Protein AF-A0ABD6EI85-F1 (afdb_monomer)

Mean predicted aligned error: 10.09 Å

Sequence (103 aa):
MILDGLRVPFNAIDITLRGNEKERDFMRENAINGRSNGVPLPPQFFIDKEYLGNYMDFDDAVEDNQLPEFLRLIPPSSSEKSDENTSTANTTDQVRFRICFPS

Nearest PDB structures (foldseek):
  1wry-assembly1_A  TM=8.166E-01  e=2.503E-03  Homo sapiens

Radius of gyration: 15.1 Å; Cα contacts (8 Å, |Δi|>4): 116; chains: 1; bounding box: 41×34×38 Å

InterPro domains:
  IPR006993 SH3-binding, glutamic acid-rich protein [PF04908] (1-73)
  IPR036249 Thioredoxin-like superfamily [SSF52833] (2-72)
  IPR051033 SH3 domain-binding glutamic acid-rich protein [PTHR12232] (2-90)

Organism: NCBI:txid75299

Structure (mmCIF, N/CA/C/O backbone):
data_AF-A0ABD6EI85-F1
#
_entry.id   AF-A0ABD6EI85-F1
#
loop_
_atom_site.group_PDB
_atom_site.id
_atom_site.type_symbol
_atom_site.label_atom_id
_atom_site.label_alt_id
_atom_site.label_comp_id
_atom_site.label_asym_id
_atom_site.label_entity_id
_atom_site.label_seq_id
_atom_site.pdbx_PDB_ins_code
_atom_site.Cartn_x
_atom_site.Cartn_y
_atom_site.Cartn_z
_atom_site.occupancy
_atom_site.B_iso_or_equiv
_atom_site.auth_seq_id
_atom_site.auth_comp_id
_atom_site.auth_asym_id
_atom_site.auth_atom_id
_atom_site.pdbx_PDB_model_num
ATOM 1 N N . MET A 1 1 ? -5.073 -13.283 6.731 1.00 64.25 1 MET A N 1
ATOM 2 C CA . MET A 1 1 ? -4.131 -12.160 6.961 1.00 64.25 1 MET A CA 1
ATOM 3 C C . MET A 1 1 ? -4.671 -11.275 8.079 1.00 64.25 1 MET A C 1
ATOM 5 O O . MET A 1 1 ? -5.866 -11.324 8.335 1.00 64.25 1 MET A O 1
ATOM 9 N N . ILE A 1 2 ? -3.830 -10.473 8.747 1.00 73.19 2 ILE A N 1
ATOM 10 C CA . ILE A 1 2 ? -4.262 -9.551 9.825 1.00 73.19 2 ILE A CA 1
ATOM 11 C C . ILE A 1 2 ? -5.410 -8.634 9.354 1.00 73.19 2 ILE A C 1
ATOM 13 O O . ILE A 1 2 ? -6.355 -8.369 10.094 1.00 73.19 2 ILE A O 1
ATOM 17 N N . LEU A 1 3 ? -5.385 -8.243 8.079 1.00 75.88 3 LEU A N 1
ATOM 18 C CA . LEU A 1 3 ? -6.403 -7.409 7.438 1.00 75.88 3 LEU A CA 1
ATOM 19 C C . LEU A 1 3 ? -7.790 -8.061 7.339 1.00 75.88 3 LEU A C 1
ATOM 21 O O . LEU A 1 3 ? -8.792 -7.361 7.484 1.00 75.88 3 LEU A O 1
ATOM 25 N N . ASP A 1 4 ? -7.863 -9.387 7.172 1.00 75.19 4 ASP A N 1
ATOM 26 C CA . ASP A 1 4 ? -9.142 -10.116 7.185 1.00 75.19 4 ASP A CA 1
ATOM 27 C C . ASP A 1 4 ? -9.822 -9.995 8.556 1.00 75.19 4 ASP A C 1
ATOM 29 O O . ASP A 1 4 ? -11.042 -9.862 8.648 1.00 75.19 4 ASP A O 1
ATOM 33 N N . GLY A 1 5 ? -9.023 -9.989 9.631 1.00 75.75 5 GLY A N 1
ATOM 34 C CA . GLY A 1 5 ? -9.504 -9.801 11.000 1.00 75.75 5 GLY A CA 1
ATOM 35 C C . GLY A 1 5 ? -10.070 -8.401 11.244 1.00 75.75 5 GLY A C 1
ATOM 36 O O . GLY A 1 5 ? -11.052 -8.255 11.969 1.00 75.75 5 GLY A O 1
ATOM 37 N N . LEU A 1 6 ? -9.509 -7.386 10.580 1.00 72.19 6 LEU A N 1
ATOM 38 C CA . LEU A 1 6 ? -9.984 -6.002 10.645 1.00 72.19 6 LEU A CA 1
ATOM 39 C C . LEU A 1 6 ? -11.187 -5.718 9.730 1.00 72.19 6 LEU A C 1
ATOM 41 O O . LEU A 1 6 ? -11.720 -4.611 9.760 1.00 72.19 6 LEU A O 1
ATOM 45 N N . ARG A 1 7 ? -11.633 -6.697 8.925 1.00 75.50 7 ARG A N 1
ATOM 46 C CA . ARG A 1 7 ? -12.680 -6.532 7.896 1.00 75.50 7 ARG A CA 1
ATOM 47 C C . ARG A 1 7 ? -12.384 -5.394 6.913 1.00 75.50 7 ARG A C 1
ATOM 49 O O . ARG A 1 7 ? -13.297 -4.734 6.418 1.00 75.50 7 ARG A O 1
ATOM 56 N N . VAL A 1 8 ? -11.105 -5.173 6.631 1.00 76.12 8 VAL A N 1
ATOM 57 C CA . VAL A 1 8 ? -10.657 -4.140 5.698 1.00 76.12 8 VAL A CA 1
ATOM 58 C C . VAL A 1 8 ? -10.566 -4.767 4.312 1.00 76.12 8 VAL A C 1
ATOM 60 O O . VAL A 1 8 ? -9.817 -5.728 4.148 1.00 76.12 8 VAL A O 1
ATOM 63 N N . PRO A 1 9 ? -11.296 -4.267 3.303 1.00 80.50 9 PRO A N 1
ATOM 64 C CA . PRO A 1 9 ? -11.165 -4.778 1.948 1.00 80.50 9 PRO A CA 1
ATOM 65 C C . PRO A 1 9 ? -9.800 -4.376 1.377 1.00 80.50 9 PRO A C 1
ATOM 67 O O . PRO A 1 9 ? -9.519 -3.188 1.211 1.00 80.50 9 PRO A O 1
ATOM 70 N N . PHE A 1 10 ? -8.964 -5.361 1.041 1.00 83.06 10 PHE A N 1
ATOM 71 C CA . PHE A 1 10 ? -7.656 -5.151 0.416 1.00 83.06 10 PHE A CA 1
ATOM 72 C C . PHE A 1 10 ? -7.490 -5.983 -0.853 1.00 83.06 10 PHE A C 1
ATOM 74 O O . PHE A 1 10 ? -8.064 -7.060 -1.005 1.00 83.06 10 PHE A O 1
ATOM 81 N N . ASN A 1 11 ? -6.709 -5.449 -1.787 1.00 86.69 11 ASN A N 1
ATOM 82 C CA . ASN A 1 11 ? -6.416 -6.058 -3.066 1.00 86.69 11 ASN A CA 1
ATOM 83 C C . ASN A 1 11 ? -4.995 -6.594 -3.005 1.00 86.69 11 ASN A C 1
ATOM 85 O O . ASN A 1 11 ? -4.017 -5.839 -3.034 1.00 86.69 11 ASN A O 1
ATOM 89 N N . ALA A 1 12 ? -4.904 -7.906 -2.860 1.00 86.50 12 ALA A N 1
ATOM 90 C CA . ALA A 1 12 ? -3.647 -8.614 -2.845 1.00 86.50 12 ALA A CA 1
ATOM 91 C C . ALA A 1 12 ? -3.187 -8.775 -4.303 1.00 86.50 12 ALA A C 1
ATOM 93 O O . ALA A 1 12 ? -3.768 -9.541 -5.070 1.00 86.50 12 ALA A O 1
ATOM 94 N N . ILE A 1 13 ? -2.130 -8.060 -4.680 1.00 87.81 13 ILE A N 1
ATOM 95 C CA . ILE A 1 13 ? -1.548 -8.113 -6.015 1.00 87.81 13 ILE A CA 1
ATOM 96 C C . ILE A 1 13 ? -0.222 -8.857 -5.964 1.00 87.81 13 ILE A C 1
ATOM 98 O O . ILE A 1 13 ? 0.751 -8.390 -5.372 1.00 87.81 13 ILE A O 1
ATOM 102 N N . ASP A 1 14 ? -0.171 -9.982 -6.666 1.00 88.88 14 ASP A N 1
ATOM 103 C CA . ASP A 1 14 ? 1.074 -10.705 -6.868 1.00 88.88 14 ASP A CA 1
ATOM 104 C C . ASP A 1 14 ? 1.855 -10.105 -8.043 1.00 88.88 14 ASP A C 1
ATOM 106 O O . ASP A 1 14 ? 1.453 -10.212 -9.204 1.00 88.88 14 ASP A O 1
ATOM 110 N N . ILE A 1 15 ? 2.984 -9.469 -7.738 1.00 86.50 15 ILE A N 1
ATOM 111 C CA . ILE A 1 15 ? 3.853 -8.823 -8.733 1.00 86.50 15 ILE A CA 1
ATOM 112 C C . ILE A 1 15 ? 4.743 -9.816 -9.498 1.00 86.50 15 ILE A C 1
ATOM 114 O O . ILE A 1 15 ? 5.444 -9.418 -10.430 1.00 86.50 15 ILE A O 1
ATOM 118 N N . THR A 1 16 ? 4.761 -11.090 -9.095 1.00 85.12 16 THR A N 1
ATOM 119 C CA . THR A 1 16 ? 5.535 -12.154 -9.752 1.00 85.12 16 THR A CA 1
ATOM 120 C C . THR A 1 16 ? 4.745 -12.869 -10.847 1.00 85.12 16 THR A C 1
ATOM 122 O O . THR A 1 16 ? 5.344 -13.515 -11.713 1.00 85.12 16 THR A O 1
ATOM 125 N N . LEU A 1 17 ? 3.415 -12.707 -10.877 1.00 86.94 17 LEU A N 1
ATOM 126 C CA . LEU A 1 17 ? 2.574 -13.272 -11.929 1.00 86.94 17 LEU A CA 1
ATOM 127 C C . LEU A 1 17 ? 2.894 -12.667 -13.295 1.00 86.94 17 LEU A C 1
ATOM 129 O O . LEU A 1 17 ? 2.982 -11.449 -13.476 1.00 86.94 17 LEU A O 1
ATOM 133 N N . ARG A 1 18 ? 2.970 -13.542 -14.305 1.00 81.75 18 ARG A N 1
ATOM 134 C CA . ARG A 1 18 ? 3.016 -13.130 -15.712 1.00 81.75 18 ARG A CA 1
ATOM 135 C C . ARG A 1 18 ? 1.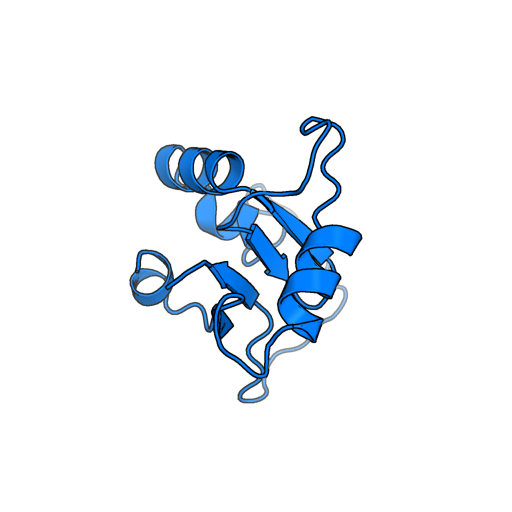723 -12.388 -16.062 1.00 81.75 18 ARG A C 1
ATOM 137 O O . ARG A 1 18 ? 0.665 -13.002 -16.132 1.00 81.75 18 ARG A O 1
ATOM 144 N N . GLY A 1 19 ? 1.834 -11.080 -16.288 1.00 84.19 19 GLY A N 1
ATOM 145 C CA . GLY A 1 19 ? 0.706 -10.176 -16.544 1.00 84.19 19 GLY A CA 1
ATOM 146 C C . GLY A 1 19 ? 0.654 -8.972 -15.599 1.00 84.19 19 GLY A C 1
ATOM 147 O O . GLY A 1 19 ? 0.174 -7.920 -16.010 1.00 84.19 19 GLY A O 1
ATOM 148 N N . ASN A 1 20 ? 1.244 -9.084 -14.404 1.00 87.38 20 ASN A N 1
ATOM 149 C CA . ASN A 1 20 ? 1.255 -8.033 -13.374 1.00 87.38 20 ASN A CA 1
ATOM 150 C C . ASN A 1 20 ? 2.565 -7.226 -13.365 1.00 87.38 20 ASN A C 1
ATOM 152 O O . ASN A 1 20 ? 2.963 -6.626 -12.366 1.00 87.38 20 ASN A O 1
ATOM 156 N N . GLU A 1 21 ? 3.267 -7.205 -14.498 1.00 86.81 21 GLU A N 1
ATOM 157 C CA . GLU A 1 21 ? 4.512 -6.447 -14.657 1.00 86.81 21 GLU A CA 1
ATOM 158 C C . GLU A 1 21 ? 4.281 -4.944 -14.454 1.00 86.81 21 GLU A C 1
ATOM 160 O O . GLU A 1 21 ? 5.140 -4.259 -13.908 1.00 86.81 21 GLU A O 1
ATOM 165 N N . LYS A 1 22 ? 3.087 -4.447 -14.804 1.00 88.88 22 LYS A N 1
ATOM 166 C CA . LYS A 1 22 ? 2.688 -3.055 -14.563 1.00 88.88 22 LYS A CA 1
ATOM 167 C C . LYS A 1 22 ? 2.582 -2.746 -13.077 1.00 88.88 22 LYS A C 1
ATOM 169 O O . LYS A 1 22 ? 3.018 -1.689 -12.648 1.00 88.88 22 LYS A O 1
ATOM 174 N N . GLU A 1 23 ? 2.030 -3.655 -12.286 1.00 87.06 23 GLU A N 1
ATOM 175 C CA . GLU A 1 23 ? 1.912 -3.510 -10.838 1.00 87.06 23 GLU A CA 1
ATOM 176 C C . GLU A 1 23 ? 3.279 -3.595 -10.153 1.00 87.06 23 GLU A C 1
ATOM 178 O O . GLU A 1 23 ? 3.541 -2.842 -9.214 1.00 87.06 23 GLU A O 1
ATOM 183 N N . ARG A 1 24 ? 4.177 -4.452 -10.658 1.00 86.25 24 ARG A N 1
ATOM 184 C CA . ARG A 1 24 ? 5.588 -4.481 -10.245 1.00 86.25 24 ARG A CA 1
ATOM 185 C C . ARG A 1 24 ? 6.257 -3.131 -10.494 1.00 86.25 24 ARG A C 1
ATOM 187 O O . ARG A 1 24 ? 6.939 -2.618 -9.609 1.00 86.25 24 ARG A O 1
ATOM 194 N N . ASP A 1 25 ? 6.086 -2.576 -11.688 1.00 87.00 25 ASP A N 1
ATOM 195 C CA . ASP A 1 25 ? 6.711 -1.310 -12.067 1.00 87.00 25 ASP A CA 1
ATOM 196 C C . ASP A 1 25 ? 6.078 -0.142 -11.293 1.00 87.00 25 ASP A C 1
ATOM 198 O O . ASP A 1 25 ? 6.802 0.658 -10.708 1.00 87.00 25 ASP A O 1
ATOM 202 N N . PHE A 1 26 ? 4.751 -0.136 -11.125 1.00 87.25 26 PHE A N 1
ATOM 203 C CA . PHE A 1 26 ? 4.029 0.804 -10.262 1.00 87.25 26 PHE A CA 1
ATOM 204 C C . PHE A 1 26 ? 4.544 0.766 -8.822 1.00 87.25 26 PHE A C 1
ATOM 206 O O . PHE A 1 26 ? 4.801 1.815 -8.236 1.00 87.25 26 PHE A O 1
ATOM 213 N N . MET A 1 27 ? 4.729 -0.429 -8.251 1.00 86.94 27 MET A N 1
ATOM 214 C CA . MET A 1 27 ? 5.300 -0.583 -6.915 1.00 86.94 27 MET A CA 1
ATOM 215 C C . MET A 1 27 ? 6.696 0.037 -6.855 1.00 86.94 27 MET A C 1
ATOM 217 O O . MET A 1 27 ? 6.994 0.756 -5.913 1.00 86.94 27 MET A O 1
ATOM 221 N N . ARG A 1 28 ? 7.546 -0.201 -7.857 1.00 84.31 28 ARG A N 1
ATOM 222 C CA . ARG A 1 28 ? 8.915 0.334 -7.894 1.00 84.31 28 ARG A CA 1
ATOM 223 C C . ARG A 1 28 ? 8.973 1.850 -8.043 1.00 84.31 28 ARG A C 1
ATOM 225 O O . ARG A 1 28 ? 9.842 2.472 -7.445 1.00 84.31 28 ARG A O 1
ATOM 232 N N . GLU A 1 29 ? 8.058 2.423 -8.814 1.00 85.75 29 GLU A N 1
ATOM 233 C CA . GLU A 1 29 ? 7.968 3.867 -9.040 1.00 85.75 29 GLU A CA 1
ATOM 234 C C . GLU A 1 29 ? 7.325 4.619 -7.870 1.00 85.75 29 GLU A C 1
ATOM 236 O O . GLU A 1 29 ? 7.670 5.772 -7.634 1.00 85.75 29 GLU A O 1
ATOM 241 N N . ASN A 1 30 ? 6.398 3.991 -7.138 1.00 85.06 30 ASN A N 1
ATOM 242 C CA . ASN A 1 30 ? 5.632 4.662 -6.081 1.00 85.06 30 ASN A CA 1
ATOM 243 C C . ASN A 1 30 ? 6.101 4.296 -4.662 1.00 85.06 30 ASN A C 1
ATOM 245 O O . ASN A 1 30 ? 5.971 5.126 -3.769 1.00 85.06 30 ASN A O 1
ATOM 249 N N . ALA A 1 31 ? 6.696 3.118 -4.429 1.00 79.50 31 ALA A N 1
ATOM 250 C CA . ALA A 1 31 ? 7.317 2.758 -3.142 1.00 79.50 31 ALA A CA 1
ATOM 251 C C . ALA A 1 31 ? 8.735 3.338 -3.002 1.00 79.50 31 ALA A C 1
ATOM 253 O O . ALA A 1 31 ? 9.676 2.655 -2.591 1.00 79.50 31 ALA A O 1
ATOM 254 N N . ILE A 1 32 ? 8.907 4.612 -3.355 1.00 70.31 32 ILE A N 1
ATOM 255 C CA . ILE A 1 32 ? 10.158 5.337 -3.138 1.00 70.31 32 ILE A CA 1
ATOM 256 C C . ILE A 1 32 ? 10.124 5.878 -1.711 1.00 70.31 32 ILE A C 1
ATOM 258 O O . ILE A 1 32 ? 9.757 7.025 -1.470 1.00 70.31 32 ILE A O 1
ATOM 262 N N . ASN A 1 33 ? 10.502 5.045 -0.744 1.00 63.16 33 ASN A N 1
ATOM 263 C CA . ASN A 1 33 ? 10.725 5.525 0.612 1.00 63.16 33 ASN A CA 1
ATOM 264 C C . ASN A 1 33 ? 12.173 6.011 0.710 1.00 63.16 33 ASN A C 1
ATOM 266 O O . ASN A 1 33 ? 13.097 5.234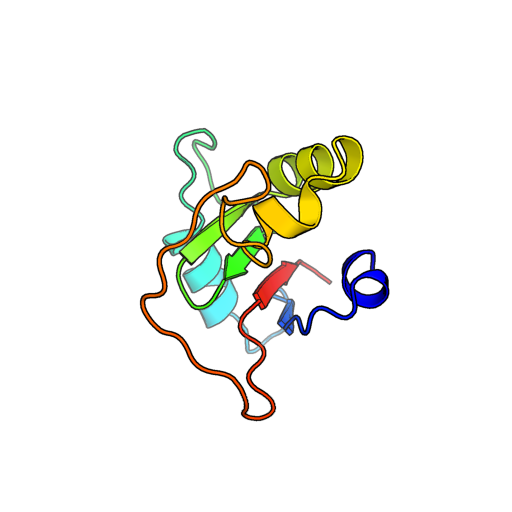 0.482 1.00 63.16 33 ASN A O 1
ATOM 270 N N . GLY A 1 34 ? 12.401 7.274 1.088 1.00 55.72 34 GLY A N 1
ATOM 271 C CA . GLY A 1 34 ? 13.747 7.871 1.189 1.00 55.72 34 GLY A CA 1
ATOM 272 C C . GLY A 1 34 ? 14.711 7.158 2.155 1.00 55.72 34 GLY A C 1
ATOM 273 O O . GLY A 1 34 ? 15.885 7.510 2.228 1.00 55.72 34 GLY A O 1
ATOM 274 N N . ARG A 1 35 ? 14.229 6.146 2.890 1.00 52.06 35 ARG A N 1
ATOM 275 C CA . ARG A 1 35 ? 15.018 5.244 3.740 1.00 52.06 35 ARG A CA 1
ATOM 276 C C . ARG A 1 35 ? 15.584 4.020 3.006 1.00 52.06 35 ARG A C 1
ATOM 278 O O . ARG A 1 35 ? 16.525 3.412 3.507 1.00 52.06 35 ARG A O 1
ATOM 285 N N . SER A 1 36 ? 15.065 3.661 1.833 1.00 53.03 36 SER A N 1
ATOM 286 C CA . SER A 1 36 ? 15.528 2.516 1.043 1.00 53.03 36 SER A CA 1
ATOM 287 C C . SER A 1 36 ? 16.239 3.003 -0.218 1.00 53.03 36 SER A C 1
ATOM 289 O O . SER A 1 36 ? 15.618 3.257 -1.243 1.00 53.03 36 SER A O 1
ATOM 291 N N . ASN A 1 37 ? 17.569 3.112 -0.157 1.00 53.56 37 ASN A N 1
ATOM 292 C CA . ASN A 1 37 ? 18.421 3.361 -1.326 1.00 53.56 37 ASN A CA 1
ATOM 293 C C . ASN A 1 37 ? 18.512 2.096 -2.210 1.00 53.56 37 ASN A C 1
ATOM 295 O O . ASN A 1 37 ? 19.560 1.456 -2.284 1.00 53.56 37 ASN A O 1
ATOM 299 N N . GLY A 1 38 ? 17.404 1.689 -2.840 1.00 65.88 38 GLY A N 1
ATOM 300 C CA . GLY A 1 38 ? 17.338 0.486 -3.676 1.00 65.88 38 GLY A CA 1
ATOM 301 C C . GLY A 1 38 ? 15.943 0.183 -4.231 1.00 65.88 38 GLY A C 1
ATOM 302 O O . GLY A 1 38 ? 15.001 0.942 -4.032 1.00 65.88 38 GLY A O 1
ATOM 303 N N . VAL A 1 39 ? 15.815 -0.941 -4.946 1.00 70.75 39 VAL A N 1
ATOM 304 C CA . VAL A 1 39 ? 14.521 -1.437 -5.448 1.00 70.75 39 VAL A CA 1
ATOM 305 C C . VAL A 1 39 ? 13.637 -1.805 -4.248 1.00 70.75 39 VAL A C 1
ATOM 307 O O . VAL A 1 39 ? 14.080 -2.616 -3.431 1.00 70.75 39 VAL A O 1
ATOM 310 N N . PRO A 1 40 ? 12.410 -1.261 -4.126 1.00 77.88 40 PRO A N 1
ATOM 311 C CA . PRO A 1 40 ? 11.530 -1.597 -3.015 1.00 77.88 40 PRO A CA 1
ATOM 312 C C . PRO A 1 40 ? 11.205 -3.089 -3.047 1.00 77.88 40 PRO A C 1
ATOM 314 O O . PRO A 1 40 ? 10.785 -3.636 -4.072 1.00 77.88 40 PRO A O 1
ATOM 317 N N . LEU A 1 41 ? 11.453 -3.753 -1.920 1.00 83.12 41 LEU A N 1
ATOM 318 C CA . LEU A 1 41 ? 11.196 -5.176 -1.753 1.00 83.12 41 LEU A CA 1
ATOM 319 C C . LEU A 1 41 ? 9.771 -5.371 -1.252 1.00 83.12 41 LEU A C 1
ATOM 321 O O . LEU A 1 41 ? 9.378 -4.704 -0.301 1.00 83.12 41 LEU A O 1
ATOM 325 N N . PRO A 1 42 ? 8.985 -6.262 -1.850 1.00 85.00 42 PRO A N 1
ATOM 326 C CA . PRO A 1 42 ? 7.662 -6.552 -1.327 1.00 85.00 42 PRO A CA 1
ATOM 327 C C . PRO A 1 42 ? 7.743 -7.285 0.041 1.00 85.00 42 PRO A C 1
ATOM 329 O O . PRO A 1 42 ? 8.753 -7.944 0.303 1.00 85.00 42 PRO A O 1
ATOM 332 N N . PRO A 1 43 ? 6.707 -7.214 0.904 1.00 88.00 43 PRO A N 1
ATOM 333 C CA . PRO A 1 43 ? 5.414 -6.582 0.663 1.00 88.00 43 PRO A CA 1
ATOM 334 C C . PRO A 1 43 ? 5.436 -5.050 0.783 1.00 88.00 43 PRO A C 1
ATOM 336 O O . PRO A 1 43 ? 6.116 -4.486 1.638 1.00 88.00 43 PRO A O 1
ATOM 339 N N . GLN A 1 44 ? 4.684 -4.386 -0.097 1.00 88.81 44 GLN A N 1
ATOM 340 C CA . GLN A 1 44 ? 4.524 -2.927 -0.126 1.00 88.81 44 GLN A CA 1
ATOM 341 C C . GLN A 1 44 ? 3.045 -2.549 -0.045 1.00 88.81 44 GLN A C 1
ATOM 343 O O . GLN A 1 44 ? 2.223 -3.127 -0.766 1.00 88.81 44 GLN A O 1
ATOM 348 N N . PHE A 1 45 ? 2.720 -1.575 0.807 1.00 88.44 45 PHE A N 1
ATOM 349 C CA . PHE A 1 45 ? 1.346 -1.172 1.103 1.00 88.44 45 PHE A CA 1
ATOM 350 C C . PHE A 1 45 ? 1.003 0.157 0.435 1.00 88.44 45 PHE A C 1
ATOM 352 O O . PHE A 1 45 ? 1.741 1.139 0.527 1.00 88.44 45 PHE A O 1
ATOM 359 N N . PHE A 1 46 ? -0.157 0.191 -0.213 1.00 86.94 46 PHE A N 1
ATOM 360 C CA . PHE A 1 46 ? -0.683 1.368 -0.888 1.00 86.94 46 PHE A CA 1
ATOM 361 C C . PHE A 1 46 ? -2.164 1.555 -0.572 1.00 86.94 46 PHE A C 1
ATOM 363 O O . PHE A 1 46 ? -2.908 0.584 -0.421 1.00 86.94 46 PHE A O 1
ATOM 370 N N . ILE A 1 47 ? -2.602 2.810 -0.540 1.00 84.62 47 ILE A N 1
ATOM 371 C CA . ILE A 1 47 ? -4.012 3.196 -0.467 1.00 84.62 47 ILE A CA 1
ATOM 372 C C . ILE A 1 47 ? -4.349 4.080 -1.669 1.00 84.62 47 ILE A C 1
ATOM 374 O O . ILE A 1 47 ? -3.771 5.149 -1.847 1.00 84.62 47 ILE A O 1
ATOM 378 N N . ASP A 1 48 ? -5.248 3.613 -2.537 1.00 80.75 48 ASP A N 1
ATOM 379 C CA . ASP A 1 48 ? -5.544 4.168 -3.866 1.00 80.75 48 ASP A CA 1
ATOM 380 C C . ASP A 1 48 ? -4.299 4.300 -4.771 1.00 80.75 48 ASP A C 1
ATOM 382 O O . ASP A 1 48 ? -4.060 3.473 -5.653 1.00 80.75 48 ASP A O 1
ATOM 386 N N . LYS A 1 49 ? -3.514 5.365 -4.576 1.00 79.12 49 LYS A N 1
ATOM 387 C CA . LYS A 1 49 ? -2.255 5.670 -5.281 1.00 79.12 49 LYS A CA 1
ATOM 388 C C . LYS A 1 49 ? -1.163 6.186 -4.346 1.00 79.12 49 LYS A C 1
ATOM 390 O O . LYS A 1 49 ? -0.080 6.530 -4.806 1.00 79.12 49 LYS A O 1
ATOM 395 N N . GLU A 1 50 ? -1.457 6.279 -3.057 1.00 82.81 50 GLU A N 1
ATOM 396 C CA . GLU A 1 50 ? -0.544 6.796 -2.058 1.00 82.81 50 GLU A CA 1
ATOM 397 C C . GLU A 1 50 ? 0.190 5.642 -1.389 1.00 82.81 50 GLU A C 1
ATOM 399 O O . GLU A 1 50 ? -0.403 4.622 -1.030 1.00 82.81 50 GLU A O 1
ATOM 404 N N . TYR A 1 51 ? 1.501 5.797 -1.267 1.00 86.81 51 TYR A N 1
ATOM 405 C CA . TYR A 1 51 ? 2.351 4.829 -0.605 1.00 86.81 51 TYR A CA 1
ATOM 406 C C . TYR A 1 51 ? 2.210 4.968 0.913 1.00 86.81 51 TYR A C 1
ATOM 408 O O . TYR A 1 51 ? 2.437 6.046 1.460 1.00 86.81 51 TYR A O 1
ATOM 416 N N . LEU A 1 52 ? 1.802 3.884 1.574 1.00 85.62 52 LEU A N 1
ATOM 417 C CA . LEU A 1 52 ? 1.592 3.848 3.023 1.00 85.62 52 LEU A CA 1
ATOM 418 C C . LEU A 1 52 ? 2.880 3.526 3.772 1.00 85.62 52 LEU A C 1
ATOM 420 O O . LEU A 1 52 ? 3.204 4.175 4.761 1.00 85.62 52 LEU A O 1
ATOM 424 N N . GLY A 1 53 ? 3.603 2.518 3.294 1.00 86.62 53 GLY A N 1
ATOM 425 C CA . GLY A 1 53 ? 4.776 2.010 3.982 1.00 86.62 53 GLY A CA 1
ATOM 426 C C . GLY A 1 53 ? 5.195 0.639 3.480 1.00 86.62 53 GLY A C 1
ATOM 427 O O . GLY A 1 53 ? 4.520 0.007 2.656 1.00 86.62 53 GLY A O 1
ATOM 428 N N . ASN A 1 54 ? 6.338 0.199 3.988 1.00 87.50 54 ASN A N 1
ATOM 429 C CA . ASN A 1 54 ? 6.876 -1.125 3.710 1.00 87.50 54 ASN A CA 1
ATOM 430 C C . ASN A 1 54 ? 6.384 -2.133 4.762 1.00 87.50 54 ASN A C 1
ATOM 432 O O . ASN A 1 54 ? 5.565 -1.816 5.623 1.00 87.50 54 ASN A O 1
ATOM 436 N N . TYR A 1 55 ? 6.899 -3.360 4.693 1.00 85.88 55 TYR A N 1
ATOM 437 C CA . TYR A 1 55 ? 6.640 -4.381 5.707 1.00 85.88 55 TYR A CA 1
ATOM 438 C C . TYR A 1 55 ? 6.959 -3.932 7.137 1.00 85.88 55 TYR A C 1
ATOM 440 O O . TYR A 1 55 ? 6.156 -4.197 8.017 1.00 85.88 55 TYR A O 1
ATOM 448 N N . MET A 1 56 ? 8.086 -3.250 7.361 1.00 85.38 56 MET A N 1
ATOM 449 C CA . MET A 1 56 ? 8.498 -2.831 8.706 1.00 85.38 56 MET A CA 1
ATOM 450 C C . MET A 1 56 ? 7.522 -1.809 9.285 1.00 85.38 56 MET A C 1
ATOM 452 O O . MET A 1 56 ? 7.063 -1.987 10.400 1.00 85.38 56 MET A O 1
ATOM 456 N N . ASP A 1 57 ? 7.131 -0.803 8.496 1.00 86.31 57 ASP A N 1
ATOM 457 C CA . ASP A 1 57 ? 6.172 0.213 8.946 1.00 86.31 57 ASP A CA 1
ATOM 458 C C . ASP A 1 57 ? 4.802 -0.419 9.290 1.00 86.31 57 ASP A C 1
ATOM 460 O O . ASP A 1 57 ? 4.107 0.018 10.206 1.00 86.31 57 ASP A O 1
ATOM 464 N N . PHE A 1 58 ? 4.406 -1.465 8.554 1.00 86.19 58 PHE A N 1
ATOM 465 C CA . PHE A 1 58 ? 3.192 -2.230 8.837 1.00 86.19 58 PHE A CA 1
ATOM 466 C C . PHE A 1 58 ? 3.326 -3.097 10.095 1.00 86.19 58 PHE A C 1
ATOM 468 O O . PHE A 1 58 ? 2.379 -3.161 10.875 1.00 86.19 58 PHE A O 1
ATOM 475 N N . ASP A 1 59 ? 4.461 -3.772 10.276 1.00 87.62 59 ASP A N 1
ATOM 476 C CA . ASP A 1 59 ? 4.733 -4.632 11.433 1.00 87.62 59 ASP A CA 1
ATOM 477 C C . ASP A 1 59 ? 4.764 -3.798 12.719 1.00 87.62 59 ASP A C 1
ATOM 479 O O . ASP A 1 59 ? 4.039 -4.110 13.660 1.00 87.62 59 ASP A O 1
ATOM 483 N N . ASP A 1 60 ? 5.459 -2.655 12.696 1.00 89.44 60 ASP A N 1
ATOM 484 C CA . ASP A 1 60 ? 5.470 -1.667 13.780 1.00 89.44 60 ASP A CA 1
ATOM 485 C C . ASP A 1 60 ? 4.033 -1.230 14.128 1.00 89.44 60 ASP A C 1
ATOM 487 O O . ASP A 1 60 ? 3.613 -1.274 15.282 1.00 89.44 60 ASP A O 1
ATOM 491 N N . ALA A 1 61 ? 3.213 -0.894 13.124 1.00 87.81 61 ALA A N 1
ATOM 492 C CA . ALA A 1 61 ? 1.822 -0.501 13.351 1.00 87.81 61 ALA A CA 1
ATOM 493 C C . ALA A 1 61 ? 0.944 -1.640 13.906 1.00 87.81 61 ALA A C 1
ATOM 495 O O . ALA A 1 61 ? -0.025 -1.384 14.628 1.00 87.81 61 ALA A O 1
ATOM 496 N N . VAL A 1 62 ? 1.235 -2.896 13.560 1.00 85.88 62 VAL A N 1
ATOM 497 C CA . VAL A 1 62 ? 0.571 -4.067 14.146 1.00 85.88 62 VAL A CA 1
ATOM 498 C C . VAL A 1 62 ? 0.969 -4.223 15.609 1.00 85.88 62 VAL A C 1
ATOM 500 O O . VAL A 1 62 ? 0.081 -4.402 16.445 1.00 85.88 62 VAL A O 1
ATOM 503 N N . GLU A 1 63 ? 2.265 -4.141 15.917 1.00 89.06 63 GLU A N 1
ATOM 504 C CA . GLU A 1 63 ? 2.796 -4.259 17.278 1.00 89.06 63 GLU A CA 1
ATOM 505 C C . GLU A 1 63 ? 2.275 -3.141 18.191 1.00 89.06 63 GLU A C 1
ATOM 507 O O . GLU A 1 63 ? 1.817 -3.414 19.303 1.00 89.06 63 GLU A O 1
ATOM 512 N N . ASP A 1 64 ? 2.226 -1.907 17.686 1.00 87.75 64 ASP A N 1
ATOM 513 C CA . ASP A 1 64 ? 1.709 -0.734 18.397 1.00 87.75 64 ASP A CA 1
ATOM 514 C C . ASP A 1 64 ? 0.170 -0.668 18.424 1.00 87.75 64 ASP A C 1
ATOM 516 O O . ASP A 1 64 ? -0.420 0.261 18.982 1.00 87.75 64 ASP A O 1
ATOM 520 N N . ASN A 1 65 ? -0.518 -1.645 17.818 1.00 82.31 65 ASN A N 1
ATOM 521 C CA . ASN A 1 65 ? -1.975 -1.668 17.665 1.00 82.31 65 ASN A CA 1
ATOM 522 C C . ASN A 1 65 ? -2.529 -0.384 16.988 1.00 82.31 65 ASN A C 1
ATOM 524 O O . ASN A 1 65 ? -3.692 -0.013 17.168 1.00 82.31 65 ASN A O 1
ATOM 528 N N . GLN A 1 66 ? -1.696 0.275 16.175 1.00 83.62 66 GLN A N 1
ATOM 529 C CA . GLN A 1 66 ? -2.007 1.443 15.345 1.00 83.62 66 GLN A CA 1
ATOM 530 C C . GLN A 1 66 ? -2.240 1.071 13.877 1.00 83.62 66 GLN A C 1
ATOM 532 O O . GLN A 1 66 ? -2.340 1.941 13.015 1.00 83.62 66 GLN A O 1
ATOM 537 N N . LEU A 1 67 ? -2.409 -0.216 13.568 1.00 82.19 67 LEU A N 1
ATOM 538 C CA . LEU A 1 67 ? -2.711 -0.675 12.216 1.00 82.19 67 LEU A CA 1
ATOM 539 C C . LEU A 1 67 ? -3.909 0.057 11.564 1.00 82.19 67 LEU A C 1
ATOM 541 O O . LEU A 1 67 ? -3.813 0.418 10.392 1.00 82.19 67 LEU A O 1
ATOM 545 N N . PRO A 1 68 ? -5.020 0.353 12.267 1.00 77.62 68 PRO A N 1
ATOM 546 C CA . PRO A 1 68 ? -6.103 1.150 11.691 1.00 77.62 68 PRO A CA 1
ATOM 547 C C . PRO A 1 68 ? -5.698 2.584 11.309 1.00 77.62 68 PRO A C 1
ATOM 549 O O . PRO A 1 68 ? -6.240 3.141 10.356 1.00 77.62 68 PRO A O 1
ATOM 552 N N . GLU A 1 69 ? -4.757 3.180 12.038 1.00 81.94 69 GLU A N 1
ATOM 553 C CA . GLU A 1 69 ? -4.218 4.516 11.771 1.00 81.94 69 GLU A CA 1
ATOM 554 C C . GLU A 1 69 ? -3.216 4.485 10.617 1.00 81.94 69 GLU A C 1
ATOM 556 O O . GLU A 1 69 ? -3.313 5.306 9.705 1.00 81.94 69 GLU A O 1
ATOM 561 N N . PHE A 1 70 ? -2.347 3.470 10.584 1.00 82.69 70 PHE A N 1
ATOM 562 C CA . PHE A 1 70 ? -1.481 3.184 9.441 1.00 82.69 70 PHE A CA 1
ATOM 563 C C . PHE A 1 70 ? -2.306 3.016 8.167 1.00 82.69 70 PHE A C 1
ATOM 565 O O . PHE A 1 70 ? -2.012 3.619 7.147 1.00 82.69 70 PHE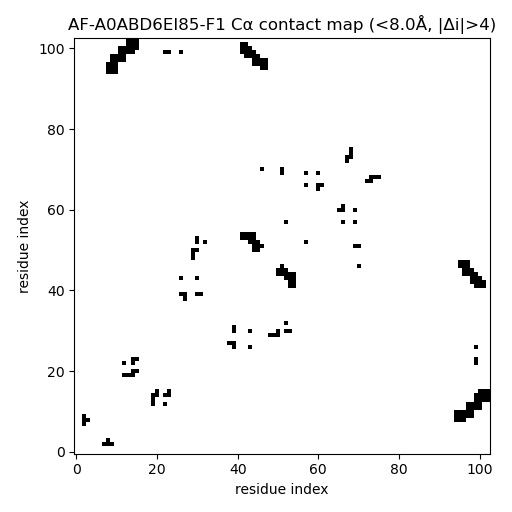 A O 1
ATOM 572 N N . LEU A 1 71 ? -3.416 2.282 8.228 1.00 78.69 71 LEU A N 1
ATOM 573 C CA . LEU A 1 71 ? -4.330 2.120 7.100 1.00 78.69 71 LEU A CA 1
ATOM 574 C C . LEU A 1 71 ? -5.213 3.358 6.850 1.00 78.69 71 LEU A C 1
ATOM 576 O O . LEU A 1 71 ? -6.050 3.323 5.957 1.00 78.69 71 LEU A O 1
ATOM 580 N N . ARG A 1 72 ? -5.072 4.455 7.605 1.00 75.06 72 ARG A N 1
ATOM 581 C CA . ARG A 1 72 ? -5.925 5.659 7.511 1.00 75.06 72 ARG A CA 1
ATOM 582 C C . ARG A 1 72 ? -7.428 5.363 7.582 1.00 75.06 72 ARG A C 1
ATOM 584 O O . ARG A 1 72 ? -8.247 6.069 6.998 1.00 75.06 72 ARG A O 1
ATOM 591 N N . LEU A 1 73 ? -7.794 4.299 8.291 1.00 69.75 73 LEU A N 1
ATOM 592 C CA . LEU A 1 73 ? -9.184 3.895 8.505 1.00 69.75 73 LEU A CA 1
ATOM 593 C C . LEU A 1 73 ? -9.851 4.735 9.585 1.00 69.75 73 LEU A C 1
ATOM 595 O O . LEU A 1 73 ? -11.071 4.885 9.583 1.00 69.75 73 LEU A O 1
ATOM 599 N N . ILE A 1 74 ? -9.052 5.269 10.506 1.00 57.81 74 ILE A N 1
ATOM 600 C CA . ILE A 1 74 ? -9.512 6.176 11.545 1.00 57.81 74 ILE A CA 1
ATOM 601 C C . ILE A 1 74 ? -9.026 7.581 11.164 1.00 57.81 74 ILE A C 1
ATOM 603 O O . ILE A 1 74 ? -7.824 7.759 10.949 1.00 57.81 74 ILE A O 1
ATOM 607 N N . PRO A 1 75 ? -9.911 8.589 11.050 1.00 48.38 75 PRO A N 1
ATOM 608 C CA . PRO A 1 75 ? -9.465 9.977 11.017 1.00 48.38 75 PRO A CA 1
ATOM 609 C C . PRO A 1 75 ? -8.681 10.281 12.311 1.00 48.38 75 PRO A C 1
ATOM 611 O O . PRO A 1 75 ? -8.960 9.652 13.332 1.00 48.38 75 PRO A O 1
ATOM 614 N N . PRO A 1 76 ? 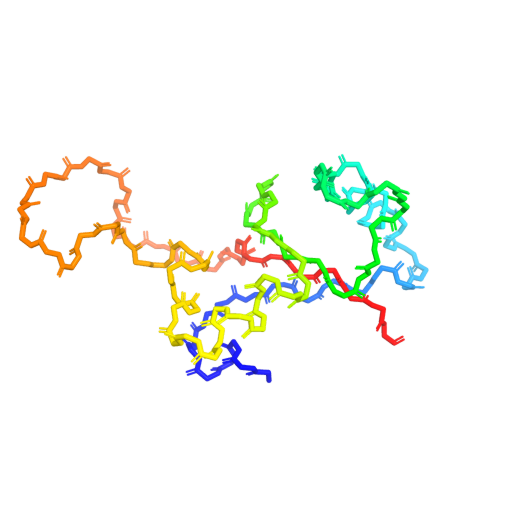-7.719 11.220 12.308 1.00 45.12 76 PRO A N 1
ATOM 615 C CA . PRO A 1 76 ? -6.779 11.471 13.416 1.00 45.12 76 PRO A CA 1
ATOM 616 C C . PRO A 1 76 ? -7.412 12.045 14.712 1.00 45.12 76 PRO A C 1
ATOM 618 O O . PRO A 1 76 ? -6.803 12.843 15.415 1.00 45.12 76 PRO A O 1
ATOM 621 N N . SER A 1 77 ? -8.646 11.673 15.058 1.00 41.25 77 SER A N 1
ATOM 622 C CA . SER A 1 77 ? -9.463 12.280 16.108 1.00 41.25 77 SER A CA 1
ATOM 623 C C . SER A 1 77 ? -9.984 11.255 17.126 1.00 41.25 77 SER A C 1
ATOM 625 O O . SER A 1 77 ? -11.195 11.088 17.275 1.00 41.25 77 SER A O 1
ATOM 627 N N . SER A 1 78 ? -9.088 10.602 17.874 1.00 41.44 78 SER A N 1
ATOM 628 C CA . SER A 1 78 ? -9.452 10.004 19.175 1.00 41.44 78 SER A CA 1
ATOM 629 C C . SER A 1 78 ? -8.926 10.803 20.377 1.00 41.44 78 SER A C 1
ATOM 631 O O . SER A 1 78 ? -8.775 10.270 21.474 1.00 41.44 78 SER A O 1
ATOM 633 N N . SER A 1 79 ? -8.736 12.109 20.192 1.00 44.66 79 SER A N 1
ATOM 634 C CA . SER A 1 79 ? -8.843 13.100 21.262 1.00 44.66 79 SER A CA 1
ATOM 635 C C . SER A 1 79 ? -9.713 14.244 20.747 1.00 44.66 79 SER A C 1
ATOM 637 O O . SER A 1 79 ? -9.277 15.015 19.900 1.00 44.66 79 SER A O 1
ATOM 639 N N . GLU A 1 80 ? -10.970 14.245 21.191 1.00 51.62 80 GLU A N 1
ATOM 640 C CA . GLU A 1 80 ? -11.969 15.320 21.144 1.00 51.62 80 GLU A CA 1
ATOM 641 C C . GLU A 1 80 ? -11.681 16.514 20.209 1.00 51.62 80 GLU A C 1
ATOM 643 O O . GLU A 1 80 ? -10.860 17.368 20.530 1.00 51.62 80 GLU A O 1
ATOM 648 N N . LYS A 1 81 ? -12.450 16.634 19.116 1.00 38.28 81 LYS A N 1
ATOM 649 C CA . LYS A 1 81 ? -13.267 17.806 18.717 1.00 38.28 81 LYS A CA 1
ATOM 650 C C . LYS A 1 81 ? -13.674 17.681 17.245 1.00 38.28 81 LYS A C 1
ATOM 652 O O . LYS A 1 81 ? -12.892 17.293 16.387 1.00 38.28 81 LYS A O 1
ATOM 657 N N . SER A 1 82 ? -14.940 17.997 17.019 1.00 51.28 82 SER A N 1
ATOM 658 C CA . SER A 1 82 ? -15.641 18.119 15.749 1.00 51.28 82 SER A CA 1
ATOM 659 C C . SER A 1 82 ? -14.865 18.953 14.730 1.00 51.28 82 SER A C 1
ATOM 661 O O . SER A 1 82 ? -14.418 20.037 15.081 1.00 51.28 82 SER A O 1
ATOM 663 N N . ASP A 1 83 ? -14.763 18.471 13.491 1.00 41.03 83 ASP A N 1
ATOM 664 C CA . ASP A 1 83 ? -15.238 19.206 12.315 1.00 41.03 83 ASP A CA 1
ATOM 665 C C . ASP A 1 83 ? -15.298 18.278 11.094 1.00 41.03 83 ASP A C 1
ATOM 667 O O . ASP A 1 83 ? -14.346 17.607 10.698 1.00 41.03 83 ASP A O 1
ATOM 671 N N . GLU A 1 84 ? -16.498 18.221 10.536 1.00 54.06 84 GLU A N 1
ATOM 672 C CA . GLU A 1 84 ? -16.905 17.472 9.363 1.00 54.06 84 GLU A CA 1
ATOM 673 C C . GLU A 1 84 ? -16.458 18.224 8.102 1.00 54.06 84 GLU A C 1
ATOM 675 O O . GLU A 1 84 ? -16.917 19.332 7.832 1.00 54.06 84 GLU A O 1
ATOM 680 N N . ASN A 1 85 ? -15.591 17.610 7.291 1.00 40.38 85 ASN A N 1
ATOM 681 C CA . ASN A 1 85 ? -15.575 17.868 5.853 1.00 40.38 85 ASN A CA 1
ATOM 682 C C . ASN A 1 85 ? -15.296 16.576 5.070 1.00 40.38 85 ASN A C 1
ATOM 684 O O . ASN A 1 85 ? -14.174 16.247 4.702 1.00 40.38 85 ASN A O 1
ATOM 688 N N . THR A 1 86 ? -16.397 15.864 4.846 1.00 38.00 86 THR A N 1
ATOM 689 C CA . THR A 1 86 ? -16.748 15.172 3.602 1.00 38.00 86 THR A CA 1
ATOM 690 C C . THR A 1 86 ? -15.790 14.105 3.067 1.00 38.00 86 THR A C 1
ATOM 692 O O . THR A 1 86 ? -14.997 14.325 2.155 1.00 38.00 86 THR A O 1
ATOM 695 N N . SER A 1 87 ? -16.059 12.864 3.463 1.00 43.62 87 SER A N 1
ATOM 696 C CA . SER A 1 87 ? -16.547 11.877 2.489 1.00 43.62 87 SER A CA 1
ATOM 697 C C . SER A 1 87 ? -17.495 10.906 3.187 1.00 43.62 87 SER A C 1
ATOM 699 O O . SER A 1 87 ? -17.109 9.858 3.687 1.00 43.62 87 SER A O 1
ATOM 701 N N . THR A 1 88 ? -18.734 11.378 3.298 1.00 34.16 88 THR A N 1
ATOM 702 C CA . THR A 1 88 ? -19.980 10.663 3.003 1.00 34.16 88 THR A CA 1
ATOM 703 C C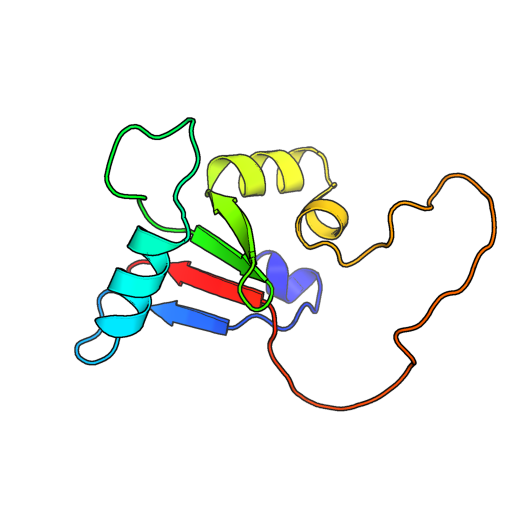 . THR A 1 88 ? -20.008 9.145 3.188 1.00 34.16 88 THR A C 1
ATOM 705 O O . THR A 1 88 ? -19.332 8.377 2.508 1.00 34.16 88 THR A O 1
ATOM 708 N N . ALA A 1 89 ? -20.950 8.738 4.034 1.00 42.28 89 ALA A N 1
ATOM 709 C CA . ALA A 1 89 ? -21.541 7.417 4.076 1.00 42.28 89 ALA A CA 1
ATOM 710 C C . ALA A 1 89 ? -21.846 6.829 2.685 1.00 42.28 89 ALA A C 1
ATOM 712 O O . ALA A 1 89 ? -22.282 7.535 1.777 1.00 42.28 89 ALA A O 1
ATOM 713 N N . ASN A 1 90 ? -21.766 5.497 2.642 1.00 43.16 90 ASN A N 1
ATOM 714 C CA . ASN A 1 90 ? -22.355 4.592 1.658 1.00 43.16 90 ASN A CA 1
ATOM 715 C C . ASN A 1 90 ? -21.744 4.637 0.255 1.00 43.16 90 ASN A C 1
ATOM 717 O O . ASN A 1 90 ? -21.906 5.617 -0.463 1.00 43.16 90 ASN A O 1
ATOM 721 N N . THR A 1 91 ? -21.157 3.511 -0.167 1.00 33.16 91 THR A N 1
ATOM 722 C CA . THR A 1 91 ? -21.403 2.826 -1.457 1.00 33.16 91 THR A CA 1
ATOM 723 C C . THR A 1 91 ? -20.263 1.831 -1.708 1.00 33.16 91 THR A C 1
ATOM 725 O O . THR A 1 91 ? -19.141 2.2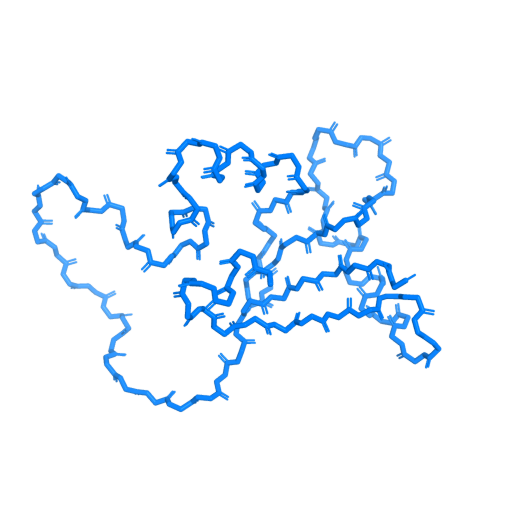25 -1.988 1.00 33.16 91 THR A O 1
ATOM 728 N N . THR A 1 92 ? -20.580 0.543 -1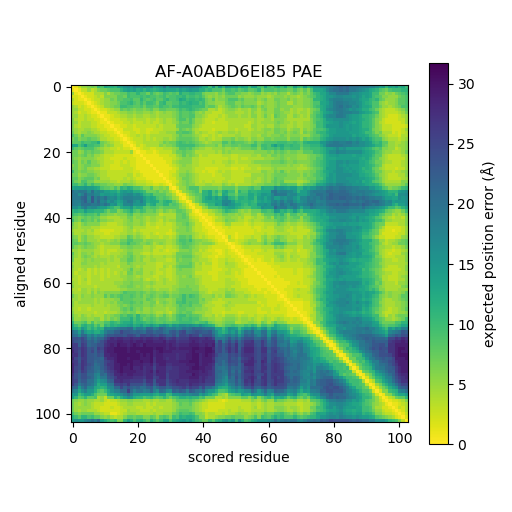.562 1.00 40.81 92 THR A N 1
ATOM 729 C CA . THR A 1 92 ? -20.222 -0.528 -2.510 1.00 40.81 92 THR A CA 1
ATOM 730 C C . THR A 1 92 ? -18.765 -0.589 -3.010 1.00 40.81 92 THR A C 1
ATOM 732 O O . THR A 1 92 ? -18.367 0.153 -3.899 1.00 40.81 92 THR A O 1
ATOM 735 N N . ASP A 1 93 ? -18.032 -1.602 -2.536 1.00 45.78 93 ASP A N 1
ATOM 736 C CA . ASP A 1 93 ? -17.225 -2.462 -3.424 1.00 45.78 93 ASP A CA 1
ATOM 737 C C . ASP A 1 93 ? -16.090 -1.792 -4.226 1.00 45.78 93 ASP A C 1
ATOM 739 O O . ASP A 1 93 ? -15.912 -2.040 -5.415 1.00 45.78 93 ASP A O 1
ATOM 743 N N . GLN A 1 94 ? -15.284 -0.939 -3.588 1.00 45.88 94 GLN A N 1
ATOM 744 C CA . GLN A 1 94 ? -14.029 -0.481 -4.190 1.00 45.88 94 GLN A CA 1
ATOM 745 C C . GLN A 1 94 ? -12.882 -0.736 -3.224 1.00 45.88 94 GLN A C 1
ATOM 747 O O . GLN A 1 94 ? -12.710 -0.062 -2.210 1.00 45.88 94 GLN A O 1
ATOM 752 N N . VAL A 1 95 ? -12.110 -1.768 -3.534 1.00 58.16 95 VAL A N 1
ATOM 753 C CA . VAL A 1 95 ? -10.947 -2.199 -2.768 1.00 58.16 95 VAL A CA 1
ATOM 754 C C . VAL A 1 95 ? -9.830 -1.160 -2.940 1.00 58.16 95 VAL A C 1
ATOM 756 O O . VAL A 1 95 ? -9.076 -1.207 -3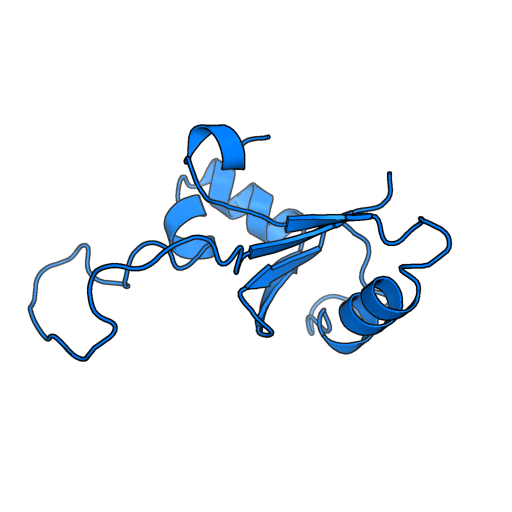.910 1.00 58.16 95 VAL A O 1
ATOM 759 N N . ARG A 1 96 ? -9.762 -0.177 -2.033 1.00 74.81 96 ARG A N 1
ATOM 760 C CA . ARG A 1 96 ? -8.787 0.934 -2.094 1.00 74.81 96 ARG A CA 1
ATOM 761 C C . ARG A 1 96 ? -7.396 0.528 -1.621 1.00 74.81 96 ARG A C 1
ATOM 763 O O . ARG A 1 96 ? -6.402 1.075 -2.089 1.00 74.81 96 ARG A O 1
ATOM 770 N N . PHE A 1 97 ? -7.311 -0.429 -0.702 1.00 84.81 97 PHE A N 1
ATOM 771 C CA . PHE A 1 97 ? -6.030 -0.930 -0.219 1.00 84.81 97 PHE A CA 1
ATOM 772 C C . PHE A 1 97 ? -5.430 -1.879 -1.236 1.00 84.81 97 PHE A C 1
ATOM 774 O O . PHE A 1 97 ? -6.097 -2.797 -1.704 1.00 84.81 97 PHE A O 1
ATOM 781 N N . ARG A 1 98 ? -4.161 -1.678 -1.560 1.00 87.38 98 ARG A N 1
ATOM 782 C CA . ARG A 1 98 ? -3.402 -2.511 -2.482 1.00 87.38 98 ARG A CA 1
ATOM 783 C C . ARG A 1 98 ? -2.131 -2.971 -1.793 1.00 87.38 98 ARG A C 1
ATOM 785 O O . ARG A 1 98 ? -1.403 -2.165 -1.222 1.00 87.38 98 ARG A O 1
ATOM 792 N N . ILE A 1 99 ? -1.866 -4.267 -1.882 1.00 88.31 99 ILE A N 1
ATOM 793 C CA . ILE A 1 99 ? -0.694 -4.888 -1.272 1.00 88.31 99 ILE A CA 1
ATOM 794 C C . ILE A 1 99 ? 0.029 -5.647 -2.359 1.00 88.31 99 ILE A C 1
ATOM 796 O O . ILE A 1 99 ? -0.498 -6.620 -2.893 1.00 88.31 99 ILE A O 1
ATOM 800 N N . CYS A 1 100 ? 1.225 -5.183 -2.689 1.00 87.75 100 CYS A N 1
ATOM 801 C CA . CYS A 1 100 ? 2.083 -5.853 -3.649 1.00 87.75 100 CYS A CA 1
ATOM 802 C C . CYS A 1 100 ? 2.953 -6.855 -2.899 1.00 87.75 100 CYS A C 1
ATOM 804 O O . CYS A 1 100 ? 3.759 -6.439 -2.072 1.00 87.75 100 CYS A O 1
ATOM 806 N N . PHE A 1 101 ? 2.812 -8.148 -3.178 1.00 85.56 101 PHE A N 1
ATOM 807 C CA . PHE A 1 101 ? 3.608 -9.222 -2.571 1.00 85.56 101 PHE A CA 1
ATOM 808 C C . PHE A 1 101 ? 4.189 -10.133 -3.663 1.00 85.56 101 PHE A C 1
ATOM 810 O O . PHE A 1 101 ? 3.655 -10.149 -4.773 1.00 85.56 101 PHE A O 1
ATOM 817 N N . PRO A 1 102 ? 5.287 -10.866 -3.409 1.00 81.62 102 PRO A N 1
ATOM 818 C CA . PRO A 1 102 ? 5.666 -11.979 -4.262 1.00 81.62 102 PRO A CA 1
ATOM 819 C C . PRO A 1 102 ? 4.949 -13.241 -3.762 1.00 81.62 102 PRO A C 1
ATOM 821 O O . PRO A 1 102 ? 5.018 -13.537 -2.566 1.00 81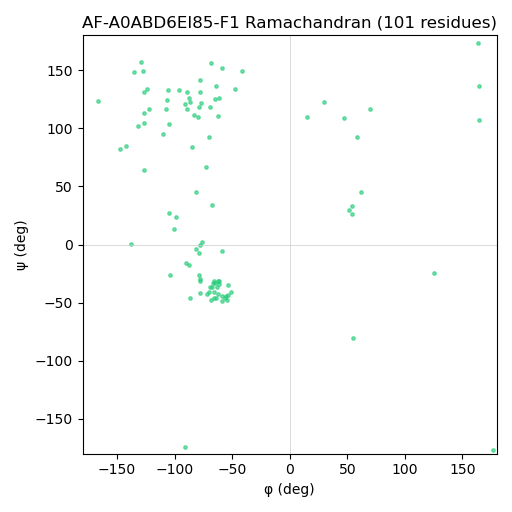.62 102 PRO A O 1
ATOM 824 N N . SER A 1 103 ? 4.220 -13.955 -4.623 1.00 58.59 103 SER A N 1
ATOM 825 C CA . SER A 1 103 ? 3.707 -15.277 -4.230 1.00 58.59 103 SER A CA 1
ATOM 826 C C . SER A 1 103 ? 4.822 -16.305 -4.056 1.00 58.59 103 SER A C 1
ATOM 828 O O . SER A 1 103 ? 5.923 -16.134 -4.628 1.00 58.59 103 SER A O 1
#

pLDDT: mean 73.1, std 17.18, range [33.16, 89.44]

Secondary structure (DSSP, 8-state):
-HHHHTT--EEEEETTSTT-HHHHHHHHHH---TT--SSPPSPEEEETTEEEEEHHHHHHHHHTT-HHHHTT-S-S-SSS--------S-------EEEEE--

Foldseek 3Di:
DVCVVVVAQAAEDACQDDPNVVVLVLCQVQVPDVVDPDRQADFWKFFQSHGLDHPVSCVVCVVVVVNCVSVVVDPPDPDDDDDDDDDDDDDDDDRRMYTYHHD

Solvent-accessible surface area (backbone atoms only — not comparable to full-atom values): 6502 Å² total; per-residue (Å²): 107,78,49,65,77,69,72,52,66,62,39,82,40,48,40,70,46,94,84,28,55,63,57,38,49,48,45,52,71,56,49,70,47,96,85,56,96,63,84,60,67,65,45,35,39,31,48,81,86,45,65,68,41,46,54,64,60,49,50,52,21,53,75,70,70,36,41,52,53,69,67,60,72,46,75,99,64,92,67,88,77,92,80,89,80,80,86,74,84,87,81,81,95,71,64,44,31,38,35,39,30,70,121